Protein AF-A0A094IFJ0-F1 (afdb_monomer_lite)

Secondary structure (DSSP, 8-state):
----------EEEEE-TTT-PEEEEEGGGSEEEEEEETTEEEEEEEEE-TTT--EEE----

pLDDT: mean 74.99, std 16.16, range [34.38, 90.88]

Foldseek 3Di:
DDPDDPDDQDWDWDQDPVPRDIDTDGQVQWDWDWDDDPNDTDTWTWDADPPPRDIDTPPDD

Structure (mmCIF, N/CA/C/O backbone):
data_AF-A0A094IFJ0-F1
#
_entry.id   AF-A0A094IFJ0-F1
#
loop_
_atom_site.group_PDB
_atom_site.id
_atom_site.type_symbol
_atom_site.label_atom_id
_atom_site.label_alt_id
_atom_site.label_comp_id
_atom_site.label_asym_id
_atom_site.label_entity_id
_atom_site.label_seq_id
_atom_site.pdbx_PDB_ins_code
_atom_site.Cartn_x
_atom_site.Cartn_y
_atom_site.Cartn_z
_atom_site.occupancy
_atom_site.B_iso_or_equiv
_atom_site.auth_seq_id
_atom_site.auth_comp_id
_atom_site.auth_asym_id
_atom_site.auth_at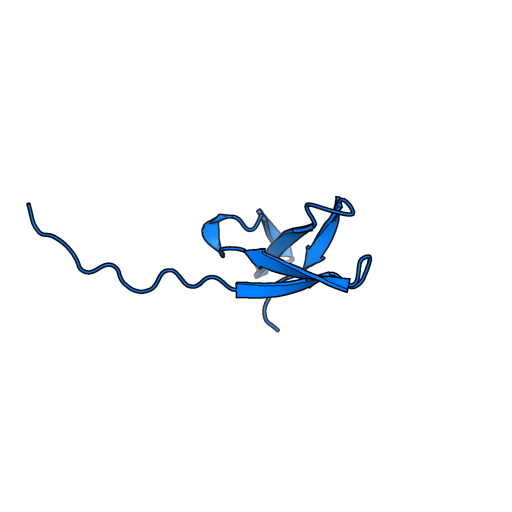om_id
_atom_site.pdbx_PDB_model_num
ATOM 1 N N . MET A 1 1 ? 20.024 -24.836 12.822 1.00 34.38 1 MET A N 1
ATOM 2 C CA . MET A 1 1 ? 19.126 -23.837 12.202 1.00 34.38 1 MET A CA 1
ATOM 3 C C . MET A 1 1 ? 19.670 -22.460 12.557 1.00 34.38 1 MET A C 1
ATOM 5 O O . MET A 1 1 ? 19.786 -22.171 13.739 1.00 34.38 1 MET A O 1
ATOM 9 N N . LYS A 1 2 ? 20.131 -21.667 11.581 1.00 38.84 2 LYS A N 1
ATOM 10 C CA . LYS A 1 2 ? 20.612 -20.300 11.836 1.00 38.84 2 LYS A CA 1
ATOM 11 C C . LYS A 1 2 ? 19.398 -19.376 11.842 1.00 38.84 2 LYS A C 1
ATOM 13 O O . LYS A 1 2 ? 18.769 -19.197 10.806 1.00 38.84 2 LYS A O 1
ATOM 18 N N . VAL A 1 3 ? 19.075 -18.827 13.009 1.00 42.97 3 VAL A N 1
ATOM 19 C CA . VAL A 1 3 ? 18.166 -17.684 13.125 1.00 42.97 3 VAL A CA 1
ATOM 20 C C . VAL A 1 3 ? 18.897 -16.496 12.503 1.00 42.97 3 VAL A C 1
ATOM 22 O O . VAL A 1 3 ? 19.793 -15.914 13.109 1.00 42.97 3 VAL A O 1
ATOM 25 N N . LEU A 1 4 ? 18.585 -16.219 11.239 1.00 38.66 4 LEU A N 1
ATOM 26 C CA . LEU A 1 4 ? 18.993 -15.001 10.552 1.00 38.66 4 LEU A CA 1
ATOM 27 C C . LEU A 1 4 ? 18.102 -13.870 11.076 1.00 38.66 4 LEU A C 1
ATOM 29 O O . LEU A 1 4 ? 16.882 -14.008 11.138 1.00 38.66 4 LEU A O 1
ATOM 33 N N . GLN A 1 5 ? 18.732 -12.791 11.532 1.00 36.41 5 GLN A N 1
ATOM 34 C CA . GLN A 1 5 ? 18.082 -11.613 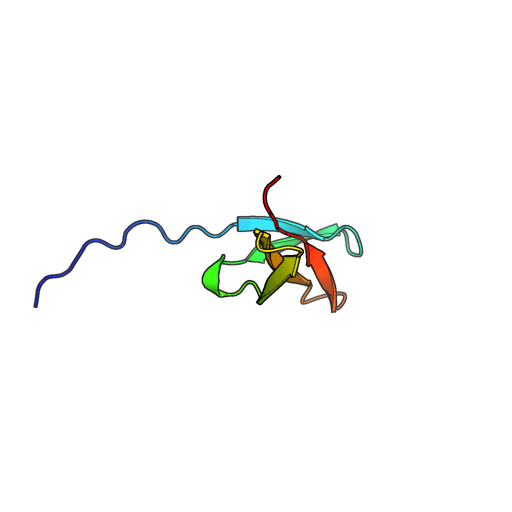12.101 1.00 36.41 5 GLN A CA 1
ATOM 35 C C . GLN A 1 5 ? 16.956 -11.100 11.183 1.00 36.41 5 GLN A C 1
ATOM 37 O O . GLN A 1 5 ? 17.191 -10.837 10.005 1.00 36.41 5 GLN A O 1
ATOM 42 N N . LYS A 1 6 ? 15.745 -10.929 11.741 1.00 48.22 6 LYS A N 1
ATOM 43 C CA . LYS A 1 6 ? 14.628 -10.186 11.131 1.00 48.22 6 LYS A CA 1
ATOM 44 C C . LYS A 1 6 ? 15.079 -8.742 10.868 1.00 48.22 6 LYS A C 1
ATOM 46 O O . LYS A 1 6 ? 15.072 -7.905 11.768 1.00 48.22 6 LYS A O 1
ATOM 51 N N . GLY A 1 7 ? 15.505 -8.461 9.643 1.00 38.25 7 GLY A N 1
ATOM 52 C CA . GLY A 1 7 ? 15.845 -7.119 9.183 1.00 38.25 7 GLY A CA 1
ATOM 53 C C . GLY A 1 7 ? 14.596 -6.355 8.746 1.00 38.25 7 GLY A C 1
ATOM 54 O O . GLY A 1 7 ? 14.213 -6.438 7.590 1.00 38.25 7 GLY A O 1
ATOM 55 N N . SER A 1 8 ? 13.994 -5.611 9.681 1.00 46.88 8 SER A N 1
ATOM 56 C CA . SER A 1 8 ? 12.997 -4.536 9.494 1.00 46.88 8 SER A CA 1
ATOM 57 C C . SER A 1 8 ? 11.721 -4.841 8.685 1.00 46.88 8 SER A C 1
ATOM 59 O O . SER A 1 8 ? 11.620 -4.499 7.509 1.00 46.88 8 SER A O 1
ATOM 61 N N . GLU A 1 9 ? 10.674 -5.299 9.377 1.00 43.62 9 GLU A N 1
ATOM 62 C CA . GLU A 1 9 ? 9.273 -5.128 8.956 1.00 43.62 9 GLU A CA 1
ATOM 63 C C . GLU A 1 9 ? 8.966 -3.612 8.880 1.00 43.62 9 GLU A C 1
ATOM 65 O O . GLU A 1 9 ? 8.800 -2.944 9.900 1.00 43.62 9 GLU A O 1
ATOM 70 N N . ARG A 1 10 ? 8.996 -3.018 7.677 1.00 58.50 10 ARG A N 1
ATOM 71 C CA . ARG A 1 10 ? 8.666 -1.597 7.462 1.00 58.50 10 ARG A CA 1
ATOM 72 C C . ARG A 1 10 ? 7.189 -1.462 7.101 1.00 58.50 10 ARG A C 1
ATOM 74 O O . ARG A 1 10 ? 6.831 -1.487 5.927 1.00 58.50 10 ARG A O 1
ATOM 81 N N . THR A 1 11 ? 6.342 -1.285 8.108 1.00 69.81 11 THR A N 1
ATOM 82 C CA . THR A 1 11 ? 4.954 -0.850 7.911 1.00 69.81 11 THR A CA 1
ATOM 83 C C . THR A 1 11 ? 4.934 0.640 7.563 1.00 69.81 11 THR A C 1
ATOM 85 O O . THR A 1 11 ? 5.521 1.469 8.264 1.00 69.81 11 THR A O 1
ATOM 88 N N . PHE A 1 12 ? 4.279 0.996 6.461 1.00 79.94 12 PHE A N 1
ATOM 89 C CA . PHE A 1 12 ? 4.140 2.367 5.984 1.00 79.94 12 PHE A CA 1
ATOM 90 C C . PHE A 1 12 ? 2.760 2.920 6.320 1.00 79.94 12 PHE A C 1
ATOM 92 O O . PHE A 1 12 ? 1.767 2.197 6.314 1.00 79.94 12 PHE A O 1
ATOM 99 N N . LYS A 1 13 ? 2.704 4.229 6.580 1.00 82.69 13 LYS A N 1
ATOM 100 C CA . LYS A 1 13 ? 1.462 4.968 6.821 1.00 82.69 13 LYS A CA 1
ATOM 101 C C . LYS A 1 13 ? 1.160 5.870 5.636 1.00 82.69 13 LYS A C 1
ATOM 103 O O . LYS A 1 13 ? 2.033 6.616 5.192 1.00 82.69 13 LYS A O 1
ATOM 108 N N . LYS A 1 14 ? -0.064 5.812 5.118 1.00 84.38 14 LYS A N 1
ATOM 109 C CA . LYS A 1 14 ? -0.559 6.722 4.078 1.00 84.38 14 LYS A CA 1
ATOM 110 C C . LYS A 1 14 ? -2.004 7.082 4.380 1.00 84.38 14 LYS A C 1
ATOM 112 O O . LYS A 1 14 ? -2.819 6.210 4.655 1.00 84.38 14 LYS A O 1
ATOM 117 N N . GLU A 1 15 ? -2.323 8.365 4.320 1.00 85.88 15 GLU A N 1
ATOM 118 C CA . GLU A 1 15 ? -3.704 8.817 4.441 1.00 85.88 15 GLU A CA 1
ATOM 119 C C . GLU A 1 15 ? -4.441 8.630 3.111 1.00 85.88 15 GLU A C 1
ATOM 121 O O . GLU A 1 15 ? -3.938 8.983 2.039 1.00 85.88 15 GLU A O 1
ATOM 126 N N . CYS A 1 16 ? -5.640 8.058 3.170 1.00 85.94 16 CYS A N 1
ATOM 127 C CA . CYS A 1 16 ? -6.517 7.976 2.016 1.00 85.94 16 CYS A CA 1
ATOM 128 C C . CYS A 1 16 ? -7.207 9.325 1.789 1.00 85.94 16 CYS A C 1
ATOM 130 O O . CYS A 1 16 ? -8.075 9.694 2.567 1.00 85.94 16 CYS A O 1
ATOM 132 N N . HIS A 1 17 ? -6.921 10.013 0.683 1.00 85.69 17 HIS A N 1
ATOM 133 C CA . HIS A 1 17 ? -7.578 11.287 0.342 1.00 85.69 17 HIS A CA 1
ATOM 134 C C . HIS A 1 17 ? -9.107 11.203 0.194 1.00 85.69 17 HIS A C 1
ATOM 136 O O . HIS A 1 17 ? -9.778 12.223 0.281 1.00 85.69 17 HIS A O 1
ATOM 142 N N . ASN A 1 18 ? -9.666 10.016 -0.060 1.00 87.94 18 ASN A N 1
ATOM 143 C CA . ASN A 1 18 ? -11.102 9.870 -0.306 1.00 87.94 18 ASN A CA 1
ATOM 144 C C . ASN A 1 18 ? -11.924 9.737 0.988 1.00 87.94 18 ASN A C 1
ATOM 146 O O . ASN A 1 18 ? -13.074 10.154 1.035 1.00 87.94 18 ASN A O 1
ATOM 150 N N . CYS A 1 19 ? -11.355 9.140 2.039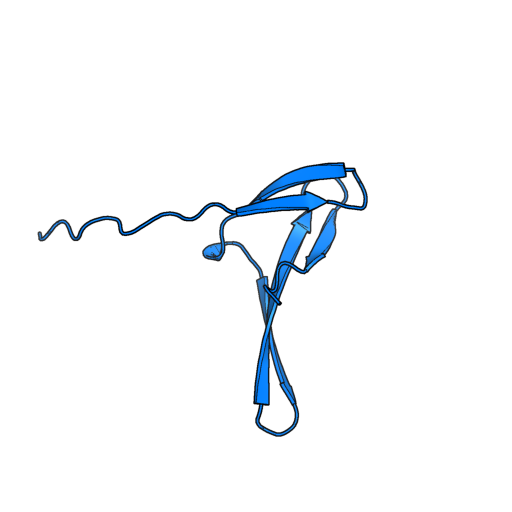 1.00 89.81 19 CYS A N 1
ATOM 151 C CA . CYS A 1 19 ? -12.047 8.939 3.319 1.00 89.81 19 CYS A CA 1
ATOM 152 C C . CYS A 1 19 ? -11.270 9.471 4.529 1.00 89.81 19 CYS A C 1
ATOM 154 O O . CYS A 1 19 ? -11.662 9.200 5.659 1.00 89.81 19 CYS A O 1
ATOM 156 N N . TYR A 1 20 ? -10.150 10.161 4.291 1.00 88.75 20 TYR A N 1
ATOM 157 C CA . TYR A 1 20 ? -9.228 10.728 5.284 1.00 88.75 20 TYR A CA 1
ATOM 158 C C . TYR A 1 20 ? -8.804 9.747 6.381 1.00 88.75 20 TYR A C 1
ATOM 160 O O . TYR A 1 20 ? -8.464 10.125 7.497 1.00 88.75 20 TYR A O 1
ATOM 168 N N . SER A 1 21 ? -8.839 8.451 6.066 1.00 87.19 21 SER A N 1
ATOM 169 C CA . SER A 1 21 ? -8.447 7.412 7.004 1.00 87.19 21 SER A CA 1
ATOM 170 C C . SER A 1 21 ? -6.965 7.115 6.853 1.00 87.19 21 SER A C 1
ATOM 172 O O . SER A 1 21 ? -6.458 6.982 5.733 1.00 87.19 21 SER A O 1
ATOM 174 N N . LEU A 1 22 ? -6.281 7.004 7.987 1.00 85.31 22 LEU A N 1
ATOM 175 C CA . LEU A 1 22 ? -4.882 6.624 8.051 1.00 85.31 22 LEU A CA 1
ATOM 176 C C . LEU A 1 22 ? -4.753 5.116 7.815 1.00 85.31 22 LEU A C 1
ATOM 178 O O . LEU A 1 22 ? -5.261 4.316 8.596 1.00 85.31 22 LEU A O 1
ATOM 182 N N . LEU A 1 23 ? -4.071 4.734 6.737 1.00 84.56 23 LEU A N 1
ATOM 183 C CA . LEU A 1 23 ? -3.855 3.340 6.370 1.00 84.56 23 LEU A CA 1
ATOM 184 C C . LEU A 1 23 ? -2.437 2.911 6.714 1.00 84.56 23 LEU A C 1
ATOM 186 O O . LEU A 1 23 ? -1.473 3.571 6.320 1.00 84.56 23 LEU A O 1
ATOM 190 N N . GLU A 1 24 ? -2.330 1.778 7.397 1.00 86.31 24 GLU A N 1
ATOM 191 C CA . GLU A 1 24 ? -1.087 1.046 7.614 1.00 86.31 24 GLU A CA 1
ATOM 192 C C . GLU A 1 24 ? -1.007 -0.096 6.598 1.00 86.31 24 GLU A C 1
ATOM 194 O O . GLU A 1 24 ? -1.936 -0.891 6.477 1.00 86.31 24 GLU A O 1
ATOM 199 N N . TYR A 1 25 ? 0.077 -0.152 5.829 1.00 80.31 25 TYR A N 1
ATOM 200 C CA . TYR A 1 25 ? 0.294 -1.181 4.811 1.00 80.31 25 TYR A CA 1
ATOM 201 C C . TYR A 1 25 ? 1.756 -1.619 4.797 1.00 80.31 25 TYR A C 1
ATOM 203 O O . TYR A 1 25 ? 2.657 -0.818 5.062 1.00 80.31 25 TYR A O 1
ATOM 211 N N . ASN A 1 26 ? 2.004 -2.881 4.453 1.00 79.62 26 ASN A N 1
ATOM 212 C CA . ASN A 1 26 ? 3.354 -3.356 4.172 1.00 79.62 26 ASN A CA 1
ATOM 213 C C . ASN A 1 26 ? 3.627 -3.254 2.673 1.00 79.62 26 ASN A C 1
ATOM 215 O O . ASN A 1 26 ? 2.720 -3.376 1.850 1.00 79.62 26 ASN A O 1
ATOM 219 N N . MET A 1 27 ? 4.890 -3.045 2.306 1.00 72.06 27 MET A N 1
ATOM 220 C CA . MET A 1 27 ? 5.284 -3.040 0.893 1.00 72.06 27 MET A CA 1
ATOM 221 C C . MET A 1 27 ? 5.038 -4.394 0.214 1.00 72.06 27 MET A C 1
ATOM 223 O O . MET A 1 27 ? 4.743 -4.415 -0.973 1.00 72.06 27 MET A O 1
ATOM 227 N N . GLU A 1 28 ? 5.114 -5.495 0.966 1.00 75.44 28 GLU A N 1
ATOM 228 C CA . GLU A 1 28 ? 4.829 -6.848 0.466 1.00 75.44 28 GLU A CA 1
ATOM 229 C C . GLU A 1 28 ? 3.346 -7.046 0.108 1.00 75.44 28 GLU A C 1
ATOM 231 O O . GLU A 1 28 ? 3.03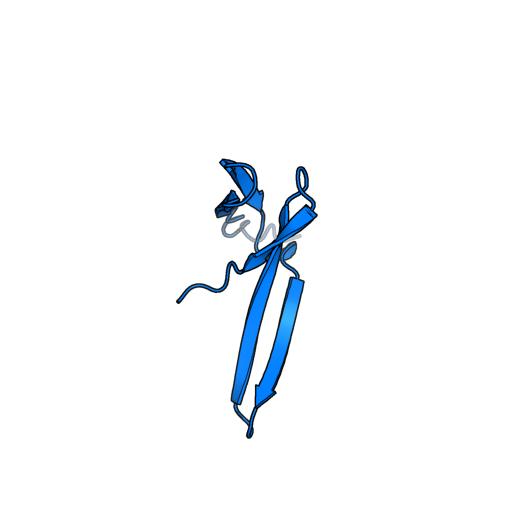0 -7.821 -0.789 1.00 75.44 28 GLU A O 1
ATOM 236 N N . ASP A 1 29 ? 2.441 -6.306 0.759 1.00 73.06 29 ASP A N 1
ATOM 237 C CA . ASP A 1 29 ? 0.998 -6.330 0.484 1.00 73.06 29 ASP A CA 1
ATOM 238 C C . ASP A 1 29 ? 0.591 -5.377 -0.659 1.00 73.06 29 ASP A C 1
ATOM 240 O O . ASP A 1 29 ? -0.546 -5.416 -1.144 1.00 73.06 29 ASP A O 1
ATOM 244 N N . ALA A 1 30 ? 1.489 -4.482 -1.090 1.00 78.69 30 ALA A N 1
ATOM 245 C CA . ALA A 1 30 ? 1.200 -3.537 -2.159 1.00 78.69 30 ALA A CA 1
ATOM 246 C C . ALA A 1 30 ? 1.207 -4.242 -3.520 1.00 78.69 30 ALA A C 1
ATOM 248 O O . ALA A 1 30 ? 2.127 -4.979 -3.870 1.00 78.69 30 ALA A O 1
ATOM 249 N N . LYS A 1 31 ? 0.183 -3.973 -4.333 1.00 83.31 31 LYS A N 1
ATOM 250 C CA . LYS A 1 31 ? 0.135 -4.458 -5.711 1.00 83.31 31 LYS A CA 1
ATOM 251 C C . LYS A 1 31 ? 1.168 -3.714 -6.540 1.00 83.31 31 LYS A C 1
ATOM 253 O O . LYS A 1 31 ? 1.170 -2.484 -6.570 1.00 83.31 31 LYS A O 1
ATOM 258 N N . ILE A 1 32 ? 1.995 -4.473 -7.243 1.00 82.88 32 ILE A N 1
ATOM 259 C CA . ILE A 1 32 ? 3.021 -3.947 -8.132 1.00 82.88 32 ILE A CA 1
ATOM 260 C C . ILE A 1 32 ? 2.455 -3.930 -9.550 1.00 82.88 32 ILE A C 1
ATOM 262 O O . ILE A 1 32 ? 1.925 -4.934 -10.026 1.00 82.88 32 ILE A O 1
ATOM 266 N N . LEU A 1 33 ? 2.545 -2.782 -10.213 1.00 79.44 33 LEU A N 1
ATOM 267 C CA . LEU A 1 33 ? 2.287 -2.663 -11.640 1.00 79.44 33 LEU A CA 1
ATOM 268 C C . LEU A 1 33 ? 3.601 -2.314 -12.328 1.00 79.44 33 LEU A C 1
ATOM 270 O O . LEU A 1 33 ? 4.105 -1.201 -12.186 1.00 79.44 33 LEU A O 1
ATOM 274 N N . GLU A 1 34 ? 4.133 -3.270 -13.075 1.00 79.00 34 GLU A N 1
ATOM 275 C CA . GLU A 1 34 ? 5.296 -3.065 -13.928 1.00 79.00 34 GLU A CA 1
ATOM 276 C C . GLU A 1 34 ? 4.802 -2.705 -15.328 1.00 79.00 34 GLU A C 1
ATOM 278 O O . GLU A 1 34 ? 4.037 -3.450 -15.947 1.00 79.00 34 GLU A O 1
ATOM 283 N N . ARG A 1 35 ? 5.189 -1.529 -15.823 1.00 74.50 35 ARG A N 1
ATOM 284 C CA . ARG A 1 35 ? 4.962 -1.145 -17.217 1.00 74.50 35 ARG A CA 1
ATOM 285 C C . ARG A 1 35 ? 6.302 -0.971 -17.900 1.00 74.50 35 ARG A C 1
ATOM 287 O O . ARG A 1 35 ? 7.061 -0.074 -17.537 1.00 74.50 35 ARG A O 1
ATOM 294 N N . ASP A 1 36 ? 6.553 -1.803 -18.903 1.00 76.81 36 ASP A N 1
ATOM 295 C CA . ASP A 1 36 ? 7.645 -1.576 -19.838 1.00 76.81 36 ASP A CA 1
ATOM 296 C C . ASP A 1 36 ? 7.229 -0.463 -20.801 1.00 76.81 36 ASP A C 1
ATOM 298 O O . ASP A 1 36 ? 6.240 -0.583 -21.531 1.00 76.81 36 ASP A O 1
ATOM 302 N N . PHE A 1 37 ? 7.939 0.660 -20.746 1.00 74.44 37 PHE A N 1
ATOM 303 C CA . PHE A 1 37 ? 7.772 1.731 -21.715 1.00 74.44 37 PHE A CA 1
ATOM 304 C C . PHE A 1 37 ? 9.133 2.026 -22.333 1.00 74.44 37 PHE A C 1
ATOM 306 O O . PHE A 1 37 ? 9.985 2.663 -21.715 1.00 74.44 37 PHE A O 1
ATOM 313 N N . ASN A 1 38 ? 9.327 1.556 -23.566 1.00 78.75 38 ASN A N 1
ATOM 314 C CA . ASN A 1 38 ? 10.540 1.788 -24.349 1.00 78.75 38 ASN A CA 1
ATOM 315 C C . ASN A 1 38 ? 11.817 1.217 -23.685 1.00 78.75 38 ASN A C 1
ATOM 317 O O . ASN A 1 38 ? 12.867 1.859 -23.714 1.00 78.75 38 ASN A O 1
ATOM 321 N N . GLY A 1 39 ? 11.719 0.038 -23.050 1.00 79.50 39 GLY A N 1
ATOM 322 C CA . GLY A 1 39 ? 12.833 -0.621 -22.353 1.00 79.50 39 GLY A CA 1
ATOM 323 C C . GLY A 1 39 ? 13.142 -0.073 -20.955 1.00 79.50 39 GLY A C 1
ATOM 324 O O . GLY A 1 39 ? 14.138 -0.467 -20.347 1.00 79.50 39 GLY A O 1
ATOM 325 N N . ILE A 1 40 ? 12.310 0.838 -20.439 1.00 76.88 40 ILE A N 1
ATOM 326 C CA . ILE A 1 40 ? 12.368 1.320 -19.057 1.00 76.88 40 ILE A CA 1
ATOM 327 C C . ILE A 1 40 ? 11.226 0.667 -18.279 1.00 76.88 40 ILE A C 1
ATOM 329 O O . ILE A 1 40 ? 10.049 0.910 -18.563 1.00 76.88 40 ILE A O 1
ATOM 333 N N . ILE A 1 41 ? 11.582 -0.135 -17.274 1.00 76.31 41 ILE A N 1
ATOM 334 C CA . ILE A 1 41 ? 10.628 -0.758 -16.356 1.00 76.31 41 ILE A CA 1
ATOM 335 C C . ILE A 1 41 ? 10.207 0.296 -15.329 1.00 76.31 41 ILE A C 1
ATOM 337 O O . ILE A 1 41 ? 10.961 0.627 -14.413 1.00 76.31 41 ILE A O 1
ATOM 341 N N . ASN A 1 42 ? 8.997 0.834 -15.482 1.00 78.12 42 ASN A N 1
ATOM 342 C CA . ASN A 1 42 ? 8.375 1.654 -14.449 1.00 78.12 42 ASN A CA 1
ATOM 343 C C . ASN A 1 42 ? 7.630 0.745 -13.474 1.00 78.12 42 ASN A C 1
ATOM 345 O O . ASN A 1 42 ? 6.653 0.095 -13.850 1.00 78.12 42 ASN A O 1
ATOM 349 N N . VAL A 1 43 ? 8.101 0.723 -12.229 1.00 77.19 43 VAL A N 1
ATOM 350 C CA . VAL A 1 43 ? 7.491 -0.026 -11.129 1.00 77.19 43 VAL A CA 1
ATOM 351 C C . VAL A 1 43 ? 6.661 0.937 -10.289 1.00 77.19 43 VAL A C 1
ATOM 353 O O . VAL A 1 43 ? 7.20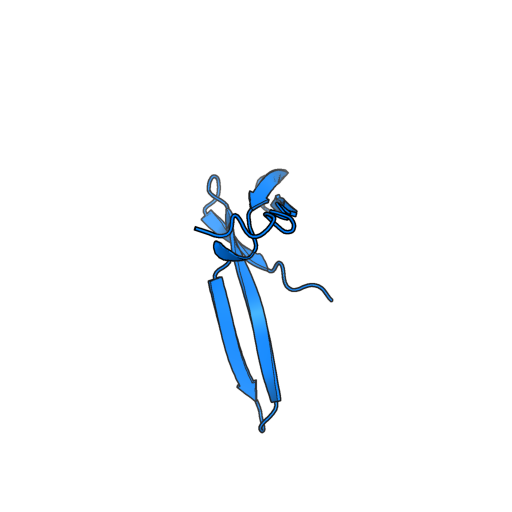8 1.827 -9.637 1.00 77.19 43 VAL A O 1
ATOM 356 N N . SER A 1 44 ? 5.344 0.747 -10.292 1.00 81.88 44 SER A N 1
ATOM 357 C CA . SER A 1 44 ? 4.423 1.511 -9.448 1.00 81.88 44 SER A CA 1
ATOM 358 C C . SER A 1 44 ? 3.780 0.615 -8.394 1.00 81.88 44 SER A C 1
ATOM 360 O O . SER A 1 44 ? 3.385 -0.514 -8.686 1.00 81.88 44 SER A O 1
ATOM 362 N N . TYR A 1 45 ? 3.642 1.130 -7.172 1.00 84.75 45 TYR A N 1
ATOM 363 C CA . TYR A 1 45 ? 3.056 0.414 -6.039 1.00 84.75 45 TYR A CA 1
ATOM 364 C C . TYR A 1 45 ? 1.683 0.992 -5.698 1.00 84.75 45 TYR A C 1
ATOM 366 O O . TYR A 1 45 ? 1.540 2.199 -5.499 1.00 84.75 45 TYR A O 1
ATOM 374 N N . TYR A 1 46 ? 0.683 0.122 -5.568 1.00 86.31 46 TYR A N 1
ATOM 375 C CA . TYR A 1 46 ? -0.696 0.499 -5.274 1.00 86.31 46 TYR A CA 1
ATOM 376 C C . TYR A 1 46 ? -1.256 -0.283 -4.094 1.00 86.31 46 TYR A C 1
ATOM 378 O O . TYR A 1 46 ? -1.101 -1.500 -3.999 1.00 86.31 46 TYR A O 1
ATOM 386 N N . ILE A 1 47 ? -2.007 0.401 -3.240 1.00 87.81 47 ILE A N 1
ATOM 387 C CA . ILE A 1 47 ? -2.826 -0.226 -2.200 1.00 87.81 47 ILE A CA 1
ATOM 388 C C . ILE A 1 47 ? -4.289 0.146 -2.406 1.00 87.81 47 ILE A C 1
ATOM 390 O O . ILE A 1 47 ? -4.609 1.176 -2.993 1.00 87.81 47 ILE A O 1
ATOM 394 N N . THR A 1 48 ? -5.202 -0.697 -1.935 1.00 88.44 48 THR A N 1
ATOM 395 C CA . THR A 1 48 ? -6.636 -0.387 -1.951 1.00 88.44 48 THR A CA 1
ATOM 396 C C . THR A 1 48 ? -7.079 -0.023 -0.546 1.00 88.44 48 THR A C 1
ATOM 398 O O . THR A 1 48 ? -6.843 -0.782 0.391 1.00 88.44 48 THR A O 1
ATOM 401 N N . CYS A 1 49 ? -7.746 1.118 -0.390 1.00 87.50 49 CYS A N 1
ATOM 402 C CA . CYS A 1 49 ? -8.317 1.505 0.889 1.00 87.50 49 CYS A CA 1
ATOM 403 C C . CYS A 1 49 ? -9.370 0.469 1.327 1.00 87.50 49 CYS A C 1
ATOM 405 O O . CYS A 1 49 ? -10.327 0.231 0.587 1.00 87.50 49 CYS A O 1
ATOM 407 N N . PRO A 1 50 ? -9.267 -0.131 2.523 1.00 85.44 50 PRO A N 1
ATOM 408 C CA . PRO A 1 50 ? -10.249 -1.103 2.994 1.00 85.44 50 PRO A CA 1
ATOM 409 C C . PRO A 1 50 ? -11.634 -0.482 3.230 1.00 85.44 50 PRO A C 1
ATOM 411 O O . PRO A 1 50 ? -12.630 -1.186 3.083 1.00 85.44 50 PRO A O 1
ATOM 414 N N . ILE A 1 51 ? -11.690 0.821 3.534 1.00 89.50 51 ILE A N 1
ATOM 415 C CA . ILE A 1 51 ? -12.915 1.554 3.883 1.00 89.50 51 ILE A CA 1
ATOM 416 C C . ILE A 1 51 ? -13.673 1.981 2.627 1.00 89.50 51 ILE A C 1
ATOM 418 O O . ILE A 1 51 ? -14.806 1.568 2.414 1.00 89.50 51 ILE A O 1
ATOM 422 N N . CYS A 1 52 ? -13.046 2.793 1.774 1.00 90.88 52 CYS A N 1
ATOM 423 C CA . CYS A 1 52 ? -13.713 3.377 0.606 1.00 90.88 52 CYS A CA 1
ATOM 424 C C . CYS A 1 52 ? -13.382 2.677 -0.718 1.00 90.88 52 CYS A C 1
ATOM 426 O O . CYS A 1 52 ? -13.830 3.127 -1.768 1.00 90.88 52 CYS A O 1
ATOM 428 N N . LYS A 1 53 ? -12.566 1.613 -0.693 1.00 90.12 53 LYS A N 1
ATOM 429 C CA . LYS A 1 53 ? -12.113 0.862 -1.881 1.00 90.12 53 LYS A CA 1
ATOM 430 C C . LYS A 1 53 ? -11.374 1.700 -2.935 1.00 90.12 53 LYS A C 1
ATOM 432 O O . LYS A 1 53 ? -11.142 1.219 -4.040 1.00 90.12 53 LYS A O 1
ATOM 437 N N . ALA A 1 54 ? -10.947 2.917 -2.594 1.00 87.75 54 ALA A N 1
ATOM 438 C CA . ALA A 1 54 ? -10.132 3.751 -3.470 1.00 87.75 54 ALA A CA 1
ATOM 439 C C . ALA A 1 54 ? -8.733 3.146 -3.664 1.00 87.75 54 ALA A C 1
ATOM 441 O O . ALA A 1 54 ? -8.120 2.670 -2.706 1.00 87.75 54 ALA A O 1
ATOM 442 N N . ILE A 1 55 ? -8.221 3.192 -4.893 1.00 88.75 55 ILE A N 1
ATOM 443 C CA . ILE A 1 55 ? -6.848 2.794 -5.220 1.00 88.75 55 ILE A CA 1
ATOM 444 C C . ILE A 1 55 ? -5.926 3.971 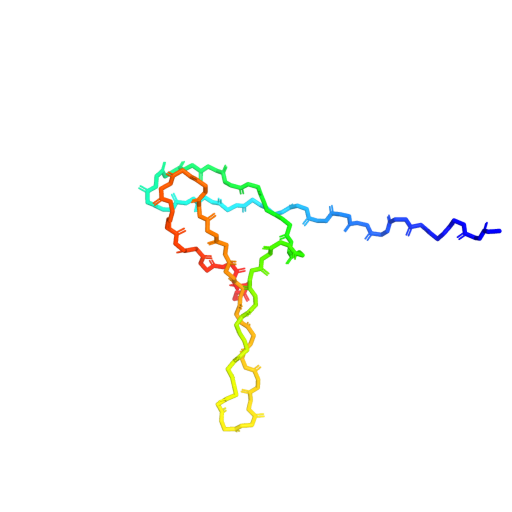-4.899 1.00 88.75 55 ILE A C 1
ATOM 446 O O . ILE A 1 55 ? -6.163 5.093 -5.342 1.00 88.75 55 ILE A O 1
ATOM 450 N N . ILE A 1 56 ? -4.884 3.716 -4.117 1.00 85.56 56 ILE A N 1
ATOM 451 C CA . ILE A 1 56 ? -3.931 4.715 -3.644 1.00 85.56 56 ILE A CA 1
ATOM 452 C C . ILE A 1 56 ? -2.562 4.342 -4.194 1.00 85.56 56 ILE A C 1
ATOM 454 O O . ILE A 1 56 ? -2.052 3.257 -3.911 1.00 85.56 56 ILE A O 1
ATOM 458 N N . ASP A 1 57 ? -1.978 5.251 -4.968 1.00 86.12 57 ASP A N 1
ATOM 459 C CA . ASP A 1 57 ? -0.586 5.148 -5.394 1.00 86.12 57 ASP A CA 1
ATOM 460 C C . ASP A 1 57 ? 0.338 5.486 -4.214 1.00 86.12 57 ASP A C 1
ATOM 462 O O . ASP A 1 57 ? 0.203 6.521 -3.549 1.00 86.12 57 ASP A O 1
ATOM 466 N N . VAL A 1 58 ? 1.249 4.563 -3.929 1.00 81.38 58 VAL A N 1
ATOM 467 C CA . VAL A 1 58 ? 2.248 4.658 -2.859 1.00 81.38 58 VAL A CA 1
ATOM 468 C C . VAL A 1 58 ? 3.671 4.585 -3.414 1.00 81.38 58 VAL A C 1
ATOM 470 O O . VAL A 1 58 ? 4.624 4.363 -2.665 1.00 81.38 58 VAL A O 1
ATOM 473 N N . SER A 1 59 ? 3.823 4.813 -4.720 1.00 75.12 59 SER A N 1
ATOM 474 C CA . SER A 1 59 ? 5.111 4.906 -5.395 1.00 75.12 59 SER A CA 1
ATOM 475 C C . SER A 1 59 ? 5.861 6.110 -4.821 1.00 75.12 59 SER A C 1
ATOM 477 O O . SER A 1 59 ? 5.426 7.257 -4.947 1.00 75.12 59 SER A O 1
ATOM 479 N N . ARG A 1 60 ? 6.970 5.864 -4.114 1.00 62.59 60 ARG A N 1
ATOM 480 C CA . ARG A 1 60 ? 7.846 6.939 -3.630 1.00 62.59 60 ARG A CA 1
ATOM 481 C C . ARG A 1 60 ? 8.392 7.689 -4.851 1.00 62.59 60 ARG A C 1
ATOM 483 O O . ARG A 1 60 ? 9.114 7.089 -5.639 1.00 62.59 60 ARG A O 1
ATOM 490 N N . LYS A 1 61 ? 8.022 8.962 -5.005 1.00 47.28 61 LYS A N 1
ATOM 491 C CA . LYS A 1 61 ? 8.766 9.918 -5.834 1.00 47.28 61 LYS A CA 1
ATOM 492 C C . LYS A 1 61 ? 9.983 10.421 -5.073 1.00 47.28 61 LYS A C 1
ATOM 494 O O . LYS A 1 61 ? 9.870 10.538 -3.830 1.00 47.28 61 LYS A O 1
#

Radius of gyration: 14.87 Å; chains: 1; bounding box: 34×35×38 Å

Sequence (61 aa):
MKVLQKGSERTFKKECHNCYSLLEYNMEDAKILERDFNGIINVSYYITCPICKAIIDVSRK